Protein AF-A0A1I7LPD0-F1 (afdb_monomer)

pLDDT: mean 88.18, std 10.64, range [52.75, 97.81]

Radius of gyration: 18.27 Å; Cα contacts (8 Å, |Δi|>4): 68; chains: 1; bounding box: 38×13×54 Å

Structure (mmCIF, N/CA/C/O backbone):
data_AF-A0A1I7LPD0-F1
#
_entry.id   AF-A0A1I7LPD0-F1
#
loop_
_atom_site.group_PDB
_atom_site.id
_atom_site.type_symbol
_atom_site.label_atom_id
_atom_site.label_alt_id
_atom_site.label_comp_id
_atom_site.label_asym_id
_atom_site.label_entity_id
_atom_site.label_seq_id
_atom_site.pdbx_PDB_ins_code
_atom_site.Cartn_x
_atom_site.Cartn_y
_atom_site.Cartn_z
_atom_site.occupancy
_atom_site.B_iso_or_equiv
_atom_site.auth_seq_id
_atom_site.auth_comp_id
_atom_site.auth_asym_id
_atom_site.auth_atom_id
_atom_site.pdbx_PDB_model_num
ATOM 1 N N . MET A 1 1 ? -21.416 -5.969 35.311 1.00 52.75 1 MET A N 1
ATOM 2 C CA . MET A 1 1 ? -20.224 -5.609 34.511 1.00 52.75 1 MET A CA 1
ATOM 3 C C . MET A 1 1 ? -20.296 -4.127 34.175 1.00 52.75 1 MET A C 1
ATOM 5 O O . MET A 1 1 ? -21.352 -3.697 33.717 1.00 52.75 1 MET A O 1
ATOM 9 N N . PRO A 1 2 ? -19.259 -3.328 34.465 1.00 55.03 2 PRO A N 1
ATOM 10 C CA . PRO A 1 2 ? -19.286 -1.892 34.208 1.00 55.03 2 PRO A CA 1
ATOM 11 C C . PRO A 1 2 ? -19.300 -1.612 32.696 1.00 55.03 2 PRO A C 1
ATOM 13 O O . PRO A 1 2 ? -18.516 -2.171 31.934 1.00 55.03 2 PRO A O 1
ATOM 16 N N . LYS A 1 3 ? -20.195 -0.721 32.252 1.00 57.78 3 LYS A N 1
ATOM 17 C CA . LYS A 1 3 ? -20.390 -0.351 30.835 1.00 57.78 3 LYS A CA 1
ATOM 18 C C . LYS A 1 3 ? -19.130 0.241 30.165 1.00 57.78 3 LYS A C 1
ATOM 20 O O . LYS A 1 3 ? -19.040 0.242 28.942 1.00 57.78 3 LYS A O 1
ATOM 25 N N . GLY A 1 4 ? -18.148 0.703 30.947 1.00 61.94 4 GLY A N 1
ATOM 26 C CA . GLY A 1 4 ? -16.893 1.286 30.453 1.00 61.94 4 GLY A CA 1
ATOM 27 C C . GLY A 1 4 ? -15.932 0.293 29.784 1.00 61.94 4 GLY A C 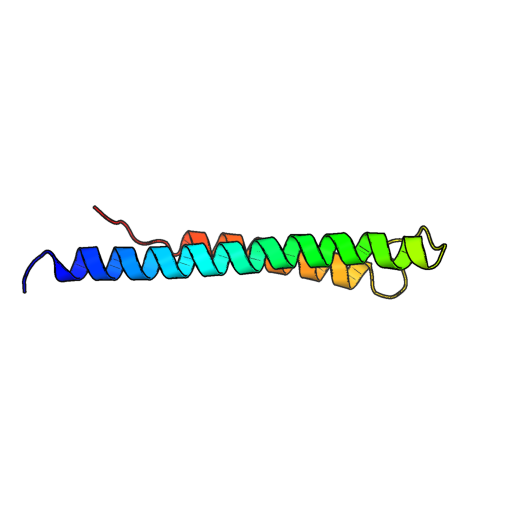1
ATOM 28 O O . GLY A 1 4 ? -15.222 0.677 28.854 1.00 61.94 4 GLY A O 1
ATOM 29 N N . ASP A 1 5 ? -15.952 -0.986 30.174 1.00 68.12 5 ASP A N 1
ATOM 30 C CA . ASP A 1 5 ? -14.981 -1.977 29.680 1.00 68.12 5 ASP A CA 1
ATOM 31 C C . ASP A 1 5 ? -15.216 -2.357 28.213 1.00 68.12 5 ASP A C 1
ATOM 33 O O . ASP A 1 5 ? -14.271 -2.557 27.447 1.00 68.12 5 ASP A O 1
ATOM 37 N N . HIS A 1 6 ? -16.480 -2.432 27.791 1.00 72.69 6 HIS A N 1
ATOM 38 C CA . HIS A 1 6 ? -16.835 -2.791 26.417 1.00 72.69 6 HIS A CA 1
ATOM 39 C C . HIS A 1 6 ? -16.446 -1.689 25.427 1.00 72.69 6 HIS A C 1
ATOM 41 O O . HIS A 1 6 ? -15.850 -1.982 24.388 1.00 72.69 6 HIS A O 1
ATOM 47 N N . LYS A 1 7 ? -16.700 -0.427 25.787 1.00 78.06 7 LYS A N 1
ATOM 48 C CA 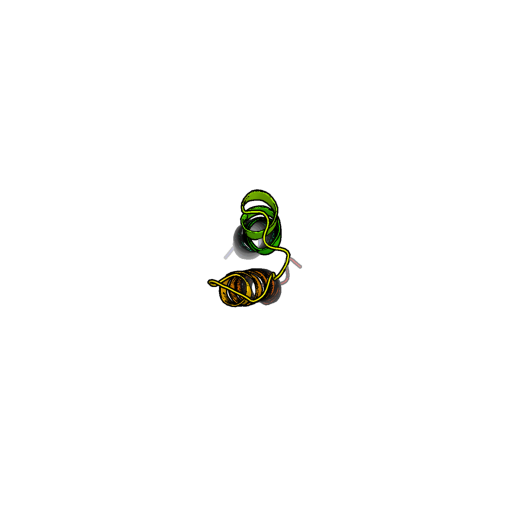. LYS A 1 7 ? -16.344 0.744 24.976 1.00 78.06 7 LYS A CA 1
ATOM 49 C C . LYS A 1 7 ? -14.829 0.909 24.859 1.00 78.06 7 LYS A C 1
ATOM 51 O O . LYS A 1 7 ? -14.311 1.118 23.764 1.00 78.06 7 LYS A O 1
ATOM 56 N N . HIS A 1 8 ? -14.096 0.723 25.960 1.00 82.75 8 HIS A N 1
ATOM 57 C CA . HIS A 1 8 ? -12.634 0.791 25.943 1.00 82.75 8 HIS A CA 1
ATOM 58 C C . HIS A 1 8 ? -12.008 -0.322 25.082 1.00 82.75 8 HIS A C 1
ATOM 60 O O . HIS A 1 8 ? -11.089 -0.071 24.300 1.00 82.75 8 HIS A O 1
ATOM 66 N N . ARG A 1 9 ? -12.547 -1.548 25.154 1.00 81.00 9 ARG A N 1
ATOM 67 C CA . ARG A 1 9 ? -12.105 -2.666 24.301 1.00 81.00 9 ARG A CA 1
ATOM 68 C C . ARG A 1 9 ? -12.415 -2.437 22.820 1.00 81.00 9 ARG A C 1
ATOM 70 O O . ARG A 1 9 ? -11.570 -2.766 21.988 1.00 81.00 9 ARG A O 1
ATOM 77 N N . ALA A 1 10 ? -13.583 -1.882 22.488 1.00 84.31 10 ALA A N 1
ATOM 78 C CA . ALA A 1 10 ? -13.941 -1.534 21.110 1.00 84.31 10 ALA A CA 1
ATOM 79 C C . ALA A 1 10 ? -12.988 -0.475 20.536 1.00 84.31 10 ALA A C 1
ATOM 81 O O . ALA A 1 10 ? -12.439 -0.674 19.454 1.00 84.31 10 ALA A O 1
ATOM 82 N N . LYS A 1 11 ? -12.690 0.572 21.313 1.00 87.94 11 LYS A N 1
ATOM 83 C CA . LYS A 1 11 ? -11.738 1.620 20.927 1.00 87.94 11 LYS A CA 1
ATOM 84 C C . LYS A 1 11 ? -10.338 1.066 20.646 1.00 87.94 11 LYS A C 1
ATOM 86 O O . LYS A 1 11 ? -9.772 1.328 19.588 1.00 87.94 11 LYS A O 1
ATOM 91 N N . ARG A 1 12 ? -9.796 0.237 21.545 1.00 87.75 12 ARG A N 1
ATOM 92 C CA . ARG A 1 12 ? -8.465 -0.370 21.361 1.00 87.75 12 ARG A CA 1
ATOM 93 C C . ARG A 1 12 ? -8.407 -1.283 20.131 1.00 87.75 12 ARG A C 1
ATOM 95 O O . ARG A 1 12 ? -7.402 -1.305 19.424 1.00 87.75 12 ARG A O 1
ATOM 102 N N . PHE A 1 13 ? -9.480 -2.028 19.862 1.00 89.75 13 PHE A N 1
ATOM 103 C CA . PHE A 1 13 ? -9.584 -2.835 18.646 1.00 89.75 13 PHE A CA 1
ATOM 104 C C . PHE A 1 13 ? -9.591 -1.955 17.388 1.00 89.75 13 PHE A C 1
ATOM 106 O O . PHE A 1 13 ? -8.858 -2.231 16.440 1.00 89.75 13 PHE A O 1
ATOM 113 N N . ASN A 1 14 ? -10.363 -0.868 17.403 1.00 92.38 14 ASN A N 1
ATOM 114 C CA . ASN A 1 14 ? -10.449 0.068 16.289 1.00 92.38 14 ASN A CA 1
ATOM 115 C C . ASN A 1 14 ? -9.122 0.776 16.008 1.00 92.38 14 ASN A C 1
ATOM 117 O O . ASN A 1 14 ? -8.754 0.936 14.847 1.00 92.38 14 ASN A O 1
ATOM 121 N N . GLU A 1 15 ? -8.382 1.171 17.043 1.00 94.06 15 GLU A N 1
ATOM 122 C CA . GLU A 1 15 ? -7.023 1.709 16.901 1.00 94.06 15 GLU A CA 1
ATOM 123 C C . GLU A 1 15 ? -6.090 0.694 16.228 1.00 94.06 15 GLU A C 1
ATOM 125 O O . GLU A 1 15 ? -5.409 1.036 15.262 1.00 94.06 15 GLU A O 1
ATOM 130 N N . GLY A 1 16 ? -6.121 -0.572 16.660 1.00 93.25 16 GLY A N 1
ATOM 131 C CA . GLY A 1 16 ? -5.349 -1.643 16.026 1.00 93.25 16 GLY A CA 1
ATOM 132 C C . GLY A 1 16 ? -5.709 -1.850 14.551 1.00 93.25 16 GLY A C 1
ATOM 133 O O . GLY A 1 16 ? -4.821 -1.926 13.702 1.00 93.25 16 GLY A O 1
ATOM 134 N N . ALA A 1 17 ? -7.002 -1.877 14.224 1.00 93.38 17 ALA A N 1
ATOM 135 C CA . ALA A 1 17 ? -7.477 -2.012 12.848 1.00 93.38 17 ALA A CA 1
ATOM 136 C C . ALA A 1 17 ? -7.064 -0.818 11.967 1.00 93.38 17 ALA A C 1
ATOM 138 O O . ALA A 1 17 ? -6.640 -1.013 10.827 1.00 93.38 17 ALA A O 1
ATOM 139 N N . LYS A 1 18 ? -7.114 0.410 12.501 1.00 94.25 18 LYS A N 1
ATOM 140 C CA . LYS A 1 18 ? -6.648 1.626 11.811 1.00 94.25 18 LYS A CA 1
ATOM 141 C C . LYS A 1 18 ? -5.142 1.587 11.547 1.00 94.25 18 LYS A C 1
ATOM 143 O O . LYS A 1 18 ? -4.713 1.912 10.441 1.00 94.25 18 LYS A O 1
ATOM 148 N N . LEU A 1 19 ? -4.342 1.161 12.527 1.00 96.56 19 LEU A N 1
ATOM 149 C CA . LEU A 1 19 ? -2.893 1.003 12.361 1.00 96.56 19 LEU A CA 1
ATOM 150 C C . LEU A 1 19 ? -2.561 -0.058 11.307 1.00 96.56 19 LEU A C 1
ATOM 152 O O . LEU A 1 19 ? -1.718 0.182 10.444 1.00 96.56 19 LEU A O 1
ATOM 156 N N . LEU A 1 20 ? -3.259 -1.195 11.329 1.00 94.00 20 LEU A N 1
ATOM 157 C CA . LEU A 1 20 ? -3.079 -2.256 10.340 1.00 94.00 20 LEU A CA 1
ATOM 158 C C . LEU A 1 20 ? -3.455 -1.788 8.927 1.00 94.00 20 LEU A C 1
ATOM 160 O O . LEU A 1 20 ? -2.721 -2.042 7.974 1.00 94.00 20 LEU A O 1
ATOM 164 N N . ALA A 1 21 ? -4.560 -1.051 8.792 1.00 96.94 21 ALA A N 1
ATOM 165 C CA . ALA A 1 21 ? -4.954 -0.447 7.525 1.00 96.94 21 ALA A CA 1
ATOM 166 C C . ALA A 1 21 ? -3.909 0.554 7.012 1.00 96.94 21 ALA A C 1
ATOM 168 O O . ALA A 1 21 ? -3.579 0.549 5.826 1.00 96.94 21 ALA A O 1
ATOM 169 N N . SER A 1 22 ? -3.354 1.379 7.905 1.00 97.69 22 SER A N 1
ATOM 170 C CA . SER A 1 22 ? -2.280 2.322 7.578 1.00 97.69 22 SER A CA 1
ATOM 171 C C . SER A 1 22 ? -1.017 1.606 7.091 1.00 97.69 22 SER A C 1
ATOM 173 O O . SER A 1 22 ? -0.444 1.990 6.069 1.00 97.69 22 SER A O 1
ATOM 175 N N . LEU A 1 23 ? -0.620 0.519 7.761 1.00 97.44 23 LEU A N 1
ATOM 176 C CA . LEU A 1 23 ? 0.513 -0.310 7.353 1.00 97.44 23 LEU A CA 1
ATOM 177 C C . LEU A 1 23 ? 0.310 -0.879 5.944 1.00 97.44 23 LEU A C 1
ATOM 179 O O . LEU A 1 23 ? 1.174 -0.710 5.084 1.00 97.44 23 LEU A O 1
ATOM 183 N N . PHE A 1 24 ? -0.835 -1.516 5.690 1.00 97.81 24 PHE A N 1
ATOM 184 C CA . PHE A 1 24 ? -1.123 -2.106 4.384 1.00 97.81 24 PHE A CA 1
ATOM 185 C C . PHE A 1 24 ? -1.209 -1.059 3.271 1.00 97.81 24 PHE A C 1
ATOM 187 O O . PHE A 1 24 ? -0.663 -1.274 2.191 1.00 97.81 24 PHE A O 1
ATOM 194 N N . ASN A 1 25 ? -1.812 0.101 3.531 1.00 96.88 25 ASN A N 1
ATOM 195 C CA . ASN A 1 25 ? -1.848 1.189 2.553 1.00 96.88 25 ASN A CA 1
ATOM 196 C C . ASN A 1 25 ? -0.454 1.766 2.273 1.00 96.88 25 ASN A C 1
ATOM 198 O O . ASN A 1 25 ? -0.124 2.034 1.120 1.00 96.88 25 ASN A O 1
ATOM 202 N N . SER A 1 26 ? 0.387 1.905 3.299 1.00 97.75 26 SER A N 1
ATOM 203 C CA . SER A 1 26 ? 1.773 2.359 3.127 1.00 97.75 26 SER A CA 1
ATOM 204 C C . SER A 1 26 ? 2.582 1.363 2.294 1.00 97.75 26 SER A C 1
ATOM 206 O O . SER A 1 26 ? 3.319 1.756 1.390 1.00 97.75 26 SER A O 1
ATOM 208 N N . LEU A 1 27 ? 2.395 0.064 2.544 1.00 97.12 27 LEU A N 1
ATOM 209 C CA . LEU A 1 27 ? 3.037 -0.995 1.772 1.00 97.12 27 LEU A CA 1
ATOM 210 C C . LEU A 1 27 ? 2.542 -1.023 0.322 1.00 97.12 27 LEU A C 1
ATOM 212 O O . LEU A 1 27 ? 3.353 -1.167 -0.588 1.00 97.12 27 LEU A O 1
ATOM 216 N N . ALA A 1 28 ? 1.241 -0.818 0.093 1.00 97.44 28 ALA A N 1
ATOM 217 C CA . ALA A 1 28 ? 0.683 -0.690 -1.249 1.00 97.44 28 ALA A CA 1
ATOM 218 C C . ALA A 1 28 ? 1.379 0.428 -2.036 1.00 97.44 28 ALA A C 1
ATOM 220 O O . ALA A 1 28 ? 1.845 0.188 -3.147 1.00 97.44 28 ALA A O 1
ATOM 221 N N . ILE A 1 29 ? 1.516 1.621 -1.444 1.00 97.12 29 ILE A N 1
ATOM 222 C CA . ILE A 1 29 ? 2.207 2.761 -2.067 1.00 97.12 29 ILE A CA 1
ATOM 223 C C . ILE A 1 29 ? 3.667 2.415 -2.376 1.00 97.12 29 ILE A C 1
ATOM 225 O O . ILE A 1 29 ? 4.127 2.668 -3.489 1.00 97.12 29 ILE A O 1
ATOM 229 N N . ALA A 1 30 ? 4.389 1.812 -1.427 1.00 97.25 30 ALA A N 1
ATOM 230 C CA . ALA A 1 30 ? 5.785 1.429 -1.626 1.00 97.25 30 ALA A CA 1
ATOM 231 C C . ALA A 1 30 ? 5.949 0.422 -2.777 1.00 97.25 30 ALA A C 1
ATOM 233 O O . ALA A 1 30 ? 6.829 0.579 -3.624 1.00 97.25 30 ALA A O 1
ATOM 234 N N . VAL A 1 31 ? 5.075 -0.585 -2.840 1.00 95.94 31 VAL A N 1
ATOM 235 C CA . VAL A 1 31 ? 5.095 -1.619 -3.881 1.00 95.94 31 VAL A CA 1
ATOM 236 C C . VAL A 1 31 ? 4.704 -1.048 -5.246 1.00 95.94 31 VAL A C 1
ATOM 238 O O . VAL A 1 31 ? 5.361 -1.362 -6.239 1.00 95.94 31 VAL A O 1
ATOM 241 N N . PHE A 1 32 ? 3.703 -0.162 -5.310 1.00 95.00 32 PHE A N 1
ATOM 242 C CA . PHE A 1 32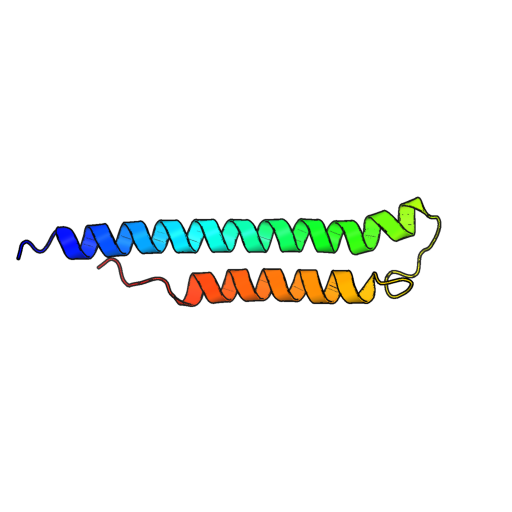 ? 3.396 0.577 -6.536 1.00 95.00 32 PHE A CA 1
ATOM 243 C C . PHE A 1 32 ? 4.597 1.405 -6.985 1.00 95.00 32 PHE A C 1
ATOM 245 O O . PHE A 1 32 ? 5.011 1.288 -8.132 1.00 95.00 32 PHE A O 1
ATOM 252 N N . GLY A 1 33 ? 5.207 2.175 -6.082 1.00 94.25 33 GLY A N 1
ATOM 253 C CA . GLY A 1 33 ? 6.415 2.942 -6.376 1.00 94.25 33 GLY A CA 1
ATOM 254 C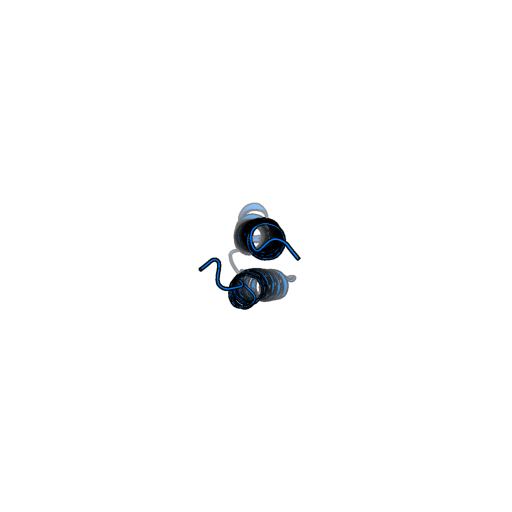 C . GLY A 1 33 ? 7.529 2.064 -6.947 1.00 94.25 33 GLY A C 1
ATOM 255 O O . GLY A 1 33 ? 8.093 2.391 -7.989 1.00 94.25 33 GLY A O 1
ATOM 256 N N . ALA A 1 34 ? 7.790 0.908 -6.334 1.00 93.75 34 ALA A N 1
ATOM 257 C CA . ALA A 1 34 ? 8.784 -0.048 -6.814 1.00 93.75 34 ALA A CA 1
ATOM 258 C C . ALA A 1 34 ? 8.479 -0.571 -8.230 1.00 93.75 34 ALA A C 1
ATOM 260 O O . ALA A 1 34 ? 9.402 -0.685 -9.038 1.00 93.75 34 ALA A O 1
ATOM 261 N N . ALA A 1 35 ? 7.204 -0.822 -8.557 1.00 93.31 35 ALA A N 1
ATOM 262 C CA . ALA A 1 35 ? 6.792 -1.280 -9.885 1.00 93.31 35 ALA A CA 1
ATOM 263 C C . ALA A 1 35 ? 7.172 -0.294 -11.004 1.00 93.31 35 ALA A C 1
ATOM 265 O O . ALA A 1 35 ? 7.452 -0.730 -12.116 1.00 93.31 35 ALA A O 1
ATOM 266 N N . PHE A 1 36 ? 7.234 1.010 -10.716 1.00 90.62 36 PHE A N 1
ATOM 267 C CA . PHE A 1 36 ? 7.643 2.034 -11.687 1.00 90.62 36 PHE A CA 1
ATOM 268 C C . PHE A 1 36 ? 9.128 2.403 -11.578 1.00 90.62 36 PHE A C 1
ATOM 270 O O . PHE A 1 36 ? 9.810 2.527 -12.593 1.00 90.62 36 PHE A O 1
ATOM 277 N N . VAL A 1 37 ? 9.658 2.557 -10.363 1.00 92.81 37 VAL A N 1
ATOM 278 C CA . VAL A 1 37 ? 11.039 3.017 -10.134 1.00 92.81 37 VAL A CA 1
ATOM 279 C C . VAL A 1 37 ? 12.067 1.983 -10.601 1.00 92.81 37 VAL A C 1
ATOM 281 O O . VAL A 1 37 ? 13.079 2.356 -11.198 1.00 92.81 37 VAL A O 1
ATOM 284 N N . ILE A 1 38 ? 11.823 0.685 -10.381 1.00 90.12 38 ILE A N 1
ATOM 285 C CA . ILE A 1 38 ? 12.787 -0.364 -10.747 1.00 90.12 38 ILE A CA 1
ATOM 286 C C . ILE A 1 38 ? 12.979 -0.440 -12.273 1.00 90.12 38 ILE A C 1
ATOM 288 O O . ILE A 1 38 ? 14.123 -0.337 -12.714 1.00 90.12 38 ILE A O 1
ATOM 292 N N . PRO A 1 39 ? 11.928 -0.538 -13.113 1.00 89.38 39 PRO A N 1
ATOM 293 C CA . PRO A 1 39 ? 12.114 -0.531 -14.563 1.00 89.38 39 PRO A CA 1
ATOM 294 C C . PRO A 1 39 ? 12.789 0.751 -15.069 1.00 89.38 39 PRO A C 1
ATOM 296 O O . PRO A 1 39 ? 13.735 0.673 -15.853 1.00 89.38 39 PRO A O 1
ATOM 299 N N . ILE A 1 40 ? 12.375 1.922 -14.564 1.00 89.75 40 ILE A N 1
ATOM 300 C CA . ILE A 1 40 ? 12.934 3.219 -14.980 1.00 89.75 40 ILE A CA 1
ATOM 301 C C . ILE A 1 40 ? 14.439 3.289 -14.698 1.00 89.75 40 ILE A C 1
ATOM 303 O O . ILE A 1 40 ? 15.209 3.688 -15.569 1.00 89.75 40 ILE A O 1
ATOM 307 N N . THR A 1 41 ? 14.875 2.860 -13.511 1.00 89.81 41 THR A N 1
ATOM 308 C CA . THR A 1 41 ? 16.305 2.846 -13.143 1.00 89.81 41 THR A CA 1
ATOM 309 C C . THR A 1 41 ? 17.122 1.838 -13.953 1.00 89.81 41 THR A C 1
ATOM 311 O O . THR A 1 41 ? 18.330 2.003 -14.097 1.00 89.81 41 THR A O 1
ATOM 314 N N . GLN A 1 42 ? 16.468 0.836 -14.542 1.00 88.88 42 GLN A N 1
ATOM 315 C CA . GLN A 1 42 ? 17.066 -0.127 -15.469 1.00 88.88 42 GLN A CA 1
ATOM 316 C C . GLN A 1 42 ? 16.990 0.311 -16.944 1.00 88.88 42 GLN A C 1
ATOM 318 O O . GLN A 1 42 ? 17.391 -0.453 -17.821 1.00 88.88 42 GLN A O 1
ATOM 323 N N . GLY A 1 43 ? 16.463 1.506 -17.244 1.00 88.56 43 GLY A N 1
ATOM 324 C CA . GLY A 1 43 ? 16.278 1.993 -18.618 1.00 88.56 43 GLY A CA 1
ATOM 325 C C . GLY A 1 43 ? 15.166 1.271 -19.388 1.00 88.56 43 GLY A C 1
ATOM 326 O O . GLY A 1 43 ? 15.165 1.265 -20.619 1.00 88.56 43 GLY A O 1
ATOM 327 N N . ARG A 1 44 ? 14.229 0.631 -18.678 1.00 85.19 44 ARG A N 1
ATOM 328 C CA . ARG A 1 44 ? 13.110 -0.129 -19.248 1.00 85.19 44 ARG A CA 1
ATOM 329 C C . ARG A 1 44 ? 11.804 0.591 -18.933 1.00 85.19 44 ARG A C 1
ATOM 331 O O . ARG A 1 44 ? 11.467 0.797 -17.775 1.00 85.19 44 ARG A O 1
ATOM 338 N N . TYR A 1 45 ? 11.040 0.935 -19.964 1.00 83.94 45 TYR A N 1
ATOM 339 C CA . TYR A 1 45 ? 9.771 1.662 -19.807 1.00 83.94 45 TYR A CA 1
ATOM 340 C C . TYR A 1 45 ? 8.534 0.755 -19.835 1.00 83.94 45 TYR A C 1
ATOM 342 O O . TYR A 1 45 ? 7.408 1.239 -19.786 1.00 83.94 45 TYR A O 1
ATOM 350 N N . ASP A 1 46 ? 8.740 -0.561 -19.892 1.00 86.00 46 ASP A N 1
ATOM 351 C CA . ASP A 1 46 ? 7.670 -1.546 -19.771 1.00 86.00 46 ASP A CA 1
ATOM 352 C C . ASP A 1 46 ? 7.512 -1.978 -18.307 1.00 86.00 46 ASP A C 1
ATOM 354 O O . ASP A 1 46 ? 8.305 -2.757 -17.774 1.00 86.00 46 ASP A O 1
ATOM 358 N N . VAL A 1 47 ? 6.471 -1.445 -17.668 1.00 82.06 47 VAL A N 1
ATOM 359 C CA . VAL A 1 47 ? 6.110 -1.687 -16.262 1.00 82.06 47 VAL A CA 1
ATOM 360 C C . VAL A 1 47 ? 5.524 -3.086 -16.050 1.00 82.06 47 VAL A C 1
ATOM 362 O O . VAL A 1 47 ? 5.531 -3.596 -14.932 1.00 82.06 47 VAL A O 1
ATOM 365 N N . PHE A 1 48 ? 5.020 -3.746 -17.095 1.00 87.06 48 PHE A N 1
ATOM 366 C CA . PHE A 1 48 ? 4.411 -5.071 -16.958 1.00 87.06 48 PHE A CA 1
ATOM 367 C C . PHE A 1 48 ? 5.435 -6.203 -17.088 1.00 87.06 48 PHE A C 1
ATOM 369 O O . PHE A 1 48 ? 5.212 -7.299 -16.566 1.00 87.06 48 PHE A O 1
ATOM 376 N N . ALA A 1 49 ? 6.580 -5.939 -17.716 1.00 81.88 49 ALA A N 1
ATOM 377 C CA . ALA A 1 49 ? 7.651 -6.912 -17.876 1.00 81.88 49 ALA A CA 1
ATOM 378 C C . ALA A 1 49 ? 8.404 -7.223 -16.561 1.00 81.88 49 ALA A C 1
ATOM 380 O O . ALA A 1 49 ? 8.450 -6.432 -15.620 1.00 81.88 49 ALA A O 1
ATOM 381 N N . ASN A 1 50 ? 9.055 -8.394 -16.514 1.00 80.50 50 ASN A N 1
ATOM 382 C CA . ASN A 1 50 ? 9.974 -8.839 -15.443 1.00 80.50 50 ASN A CA 1
ATOM 383 C C . ASN A 1 50 ? 9.412 -8.733 -14.014 1.00 80.50 50 ASN A C 1
ATOM 385 O O . ASN A 1 50 ? 10.131 -8.392 -13.079 1.00 80.50 50 ASN A O 1
ATOM 389 N N . GLY A 1 51 ? 8.124 -9.024 -13.836 1.00 82.38 51 GLY A N 1
ATOM 390 C CA . GLY A 1 51 ? 7.503 -9.056 -12.511 1.00 82.38 51 GLY A CA 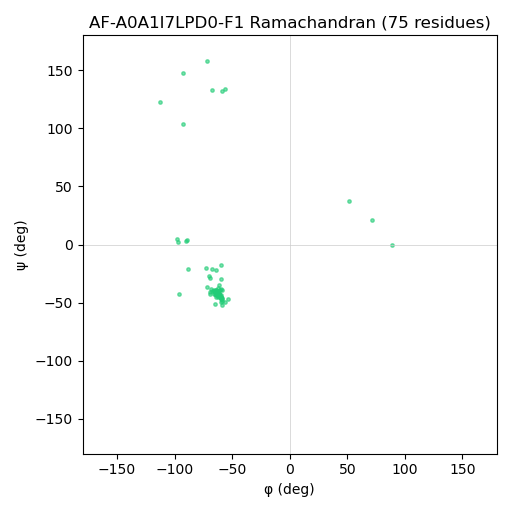1
ATOM 391 C C . GLY A 1 51 ? 6.931 -7.722 -12.031 1.00 82.38 51 GLY A C 1
ATOM 392 O O . GLY A 1 51 ? 6.303 -7.704 -10.975 1.00 82.38 51 GLY A O 1
ATOM 393 N N . GLY A 1 52 ? 7.031 -6.634 -12.802 1.00 87.88 52 GLY A N 1
ATOM 394 C CA . GLY A 1 52 ? 6.347 -5.383 -12.458 1.00 87.88 52 GLY A CA 1
ATOM 395 C C . GLY A 1 52 ? 4.819 -5.537 -12.413 1.00 87.88 52 GLY A C 1
ATOM 396 O O . G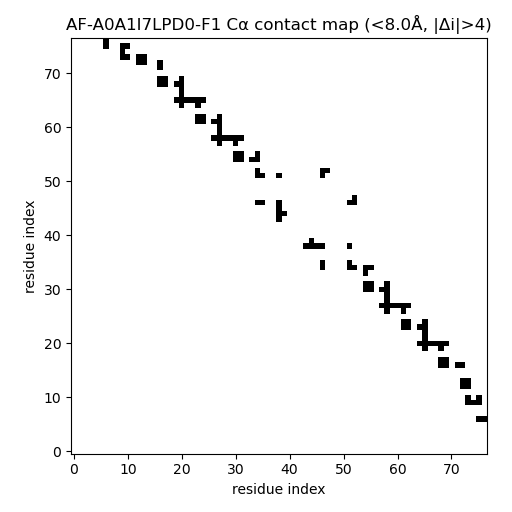LY A 1 52 ? 4.181 -5.041 -11.487 1.00 87.88 52 GLY A O 1
ATOM 397 N N . GLY A 1 53 ? 4.234 -6.370 -13.285 1.00 90.81 53 GLY A N 1
ATOM 398 C CA . GLY A 1 53 ? 2.819 -6.754 -13.186 1.00 90.81 53 GLY A CA 1
ATOM 399 C C . GLY A 1 53 ? 2.456 -7.449 -11.863 1.00 90.81 53 GLY A C 1
ATOM 400 O O . GLY A 1 53 ? 1.405 -7.167 -11.288 1.00 90.81 53 GLY A O 1
ATOM 401 N N . LEU A 1 54 ? 3.342 -8.299 -11.326 1.00 93.38 54 LEU A N 1
ATOM 402 C CA . LEU A 1 54 ? 3.141 -8.935 -10.017 1.00 93.38 54 LEU A CA 1
ATOM 403 C C . LEU A 1 54 ? 3.223 -7.913 -8.879 1.00 93.38 54 LEU A C 1
ATOM 405 O O . LEU A 1 54 ? 2.430 -7.993 -7.944 1.00 93.38 54 LEU A O 1
ATOM 409 N N . LEU A 1 55 ? 4.131 -6.935 -8.970 1.00 93.12 55 LEU A N 1
ATOM 410 C CA . LEU A 1 55 ? 4.202 -5.835 -8.006 1.00 93.12 55 LEU A CA 1
ATOM 411 C C . LEU A 1 55 ? 2.917 -5.001 -8.030 1.00 93.12 55 LEU A C 1
ATOM 413 O O . LEU A 1 55 ? 2.362 -4.726 -6.972 1.00 93.12 55 LEU A O 1
ATOM 417 N N . LEU A 1 56 ? 2.372 -4.673 -9.205 1.00 93.50 56 LEU A N 1
ATOM 418 C CA . LEU A 1 56 ? 1.090 -3.964 -9.292 1.00 93.50 56 LEU A CA 1
ATOM 419 C C . LEU A 1 56 ? -0.049 -4.760 -8.634 1.00 93.50 56 LEU A C 1
ATOM 421 O O . LEU A 1 56 ? -0.798 -4.205 -7.830 1.00 93.50 56 LEU A O 1
ATOM 425 N N . ILE A 1 57 ? -0.150 -6.065 -8.911 1.00 96.25 57 ILE A N 1
ATOM 426 C CA . ILE A 1 57 ? -1.152 -6.945 -8.283 1.00 96.25 57 ILE A CA 1
ATOM 427 C C . ILE A 1 57 ? -0.961 -6.999 -6.761 1.00 96.25 57 ILE A C 1
ATOM 429 O O . ILE A 1 57 ? -1.939 -6.925 -6.011 1.00 96.25 57 ILE A O 1
ATOM 433 N N . ALA A 1 58 ? 0.281 -7.091 -6.285 1.00 95.81 58 ALA A N 1
ATOM 434 C CA . ALA A 1 58 ? 0.593 -7.075 -4.861 1.00 95.81 58 ALA A CA 1
ATOM 435 C C . ALA A 1 58 ? 0.212 -5.733 -4.210 1.00 95.81 58 ALA A C 1
ATOM 437 O O . ALA A 1 58 ? -0.408 -5.728 -3.148 1.00 95.81 58 ALA A O 1
ATOM 438 N N . GLY A 1 59 ? 0.496 -4.604 -4.866 1.00 95.75 59 GLY A N 1
ATOM 439 C CA . GLY A 1 59 ? 0.094 -3.268 -4.420 1.00 95.75 59 GLY A CA 1
ATOM 440 C C . GLY A 1 59 ? -1.424 -3.136 -4.278 1.00 95.75 59 GLY A C 1
ATOM 441 O O . GLY A 1 59 ? -1.913 -2.712 -3.228 1.00 95.75 59 GLY A O 1
ATOM 442 N N . VAL A 1 60 ? -2.184 -3.588 -5.283 1.00 96.94 60 VAL A N 1
ATOM 443 C CA . VAL A 1 60 ? -3.656 -3.653 -5.212 1.00 96.94 60 VAL A CA 1
ATOM 444 C C . VAL A 1 60 ? -4.102 -4.538 -4.048 1.00 96.94 60 VAL A C 1
ATOM 446 O O . VAL A 1 60 ? -4.969 -4.142 -3.272 1.00 96.94 60 VAL A O 1
ATOM 449 N N . SER A 1 61 ? -3.491 -5.711 -3.889 1.00 97.19 61 SER A N 1
ATOM 450 C CA . SER A 1 61 ? -3.841 -6.660 -2.828 1.00 97.19 61 SER A CA 1
ATOM 451 C C . SER A 1 61 ? -3.626 -6.064 -1.436 1.00 97.19 61 SER A C 1
ATOM 453 O O . SER A 1 61 ? -4.500 -6.189 -0.578 1.00 97.19 61 SER A O 1
ATOM 455 N N . PHE A 1 62 ? -2.514 -5.355 -1.217 1.00 97.00 62 PHE A N 1
ATOM 456 C CA . PHE A 1 62 ? -2.270 -4.645 0.038 1.00 97.00 62 PHE A CA 1
ATOM 457 C C . PHE A 1 62 ? -3.277 -3.520 0.261 1.00 97.00 62 PHE A C 1
ATOM 459 O O . PHE A 1 62 ? -3.822 -3.407 1.357 1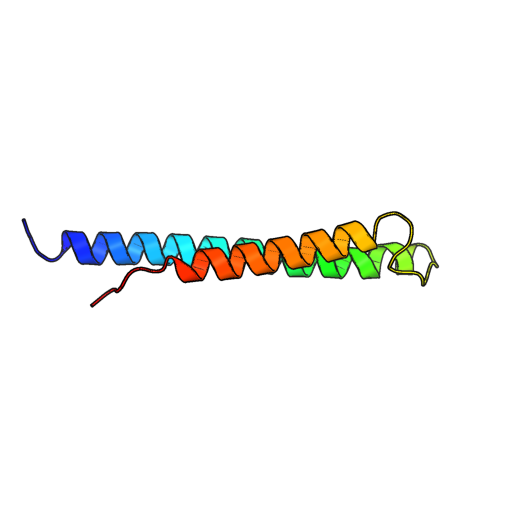.00 97.00 62 PHE A O 1
ATOM 466 N N . HIS A 1 63 ? -3.606 -2.738 -0.767 1.00 96.00 63 HIS A N 1
ATOM 467 C CA . HIS A 1 63 ? -4.615 -1.692 -0.623 1.00 96.00 63 HIS A CA 1
ATOM 468 C C . HIS A 1 63 ? -5.986 -2.271 -0.235 1.00 96.00 63 HIS A C 1
ATOM 470 O O . HIS A 1 63 ? -6.628 -1.790 0.700 1.00 96.00 63 HIS A O 1
ATOM 476 N N . LEU A 1 64 ? -6.409 -3.355 -0.892 1.00 97.19 64 LEU A N 1
ATOM 477 C CA . LEU A 1 64 ? -7.659 -4.047 -0.574 1.00 97.19 64 LEU A CA 1
ATOM 478 C C . LEU A 1 64 ? -7.643 -4.663 0.829 1.00 97.19 64 LEU A C 1
ATOM 480 O O . LEU A 1 64 ? -8.649 -4.577 1.532 1.00 97.19 64 LEU A O 1
ATOM 484 N N . ALA A 1 65 ? -6.517 -5.229 1.271 1.00 94.69 65 ALA A N 1
ATOM 485 C CA . ALA A 1 65 ? -6.356 -5.720 2.639 1.00 94.69 65 ALA A CA 1
ATOM 486 C C . ALA A 1 65 ? -6.490 -4.585 3.670 1.00 94.69 65 ALA A C 1
ATOM 488 O O . ALA A 1 65 ? -7.156 -4.755 4.694 1.00 94.69 65 ALA A O 1
ATOM 489 N N . GLY A 1 66 ? -5.933 -3.404 3.379 1.00 93.94 66 GLY A N 1
ATOM 490 C CA . GLY A 1 66 ? -6.109 -2.208 4.203 1.00 93.94 66 GLY A CA 1
ATOM 491 C C . GLY A 1 66 ? -7.571 -1.762 4.291 1.00 93.94 66 GLY A C 1
ATOM 492 O O . GLY A 1 66 ? -8.078 -1.513 5.386 1.00 93.94 66 GLY A O 1
ATOM 493 N N . GLN A 1 67 ? -8.286 -1.744 3.162 1.00 94.06 67 GLN A N 1
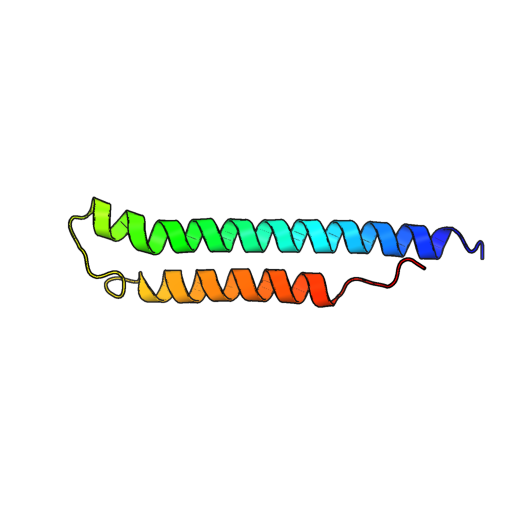ATOM 494 C CA . GLN A 1 67 ? -9.725 -1.446 3.133 1.00 94.06 67 GLN A CA 1
ATOM 495 C C . GLN A 1 67 ? -10.553 -2.499 3.884 1.00 94.06 67 GLN A C 1
ATOM 497 O O . GLN A 1 67 ? -11.493 -2.165 4.609 1.00 94.06 67 GLN A O 1
ATOM 502 N N . ALA A 1 68 ? -10.190 -3.777 3.759 1.00 93.38 68 ALA A N 1
ATOM 503 C CA . ALA A 1 68 ? -10.836 -4.861 4.487 1.00 93.38 68 ALA A CA 1
ATOM 504 C C . ALA A 1 68 ? -10.644 -4.711 6.003 1.00 93.38 68 ALA A C 1
ATOM 506 O O . ALA A 1 68 ? -11.607 -4.883 6.745 1.00 93.38 68 ALA A O 1
ATOM 507 N N . ALA A 1 69 ? -9.454 -4.318 6.469 1.00 91.12 69 ALA A N 1
ATOM 508 C CA . ALA A 1 69 ? -9.200 -4.066 7.888 1.00 91.12 69 ALA A CA 1
ATOM 509 C C . ALA A 1 69 ? -10.125 -2.974 8.462 1.00 91.12 69 ALA A C 1
ATOM 511 O O . ALA A 1 69 ? -10.650 -3.130 9.566 1.00 91.12 69 ALA A O 1
ATOM 512 N N . LEU A 1 70 ? -10.399 -1.912 7.697 1.00 91.88 70 LEU A N 1
ATOM 513 C CA . LEU A 1 70 ? -11.317 -0.841 8.109 1.00 91.88 70 LEU A CA 1
ATOM 514 C C . LEU A 1 70 ? -12.788 -1.27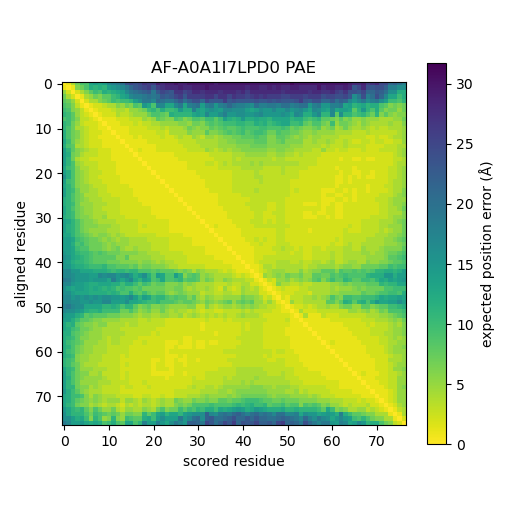9 8.138 1.00 91.88 70 LEU A C 1
ATOM 516 O O . LEU A 1 70 ? -13.566 -0.754 8.932 1.00 91.88 70 LEU A O 1
ATOM 520 N N . ARG A 1 71 ? -13.183 -2.272 7.333 1.00 90.75 71 ARG A N 1
ATOM 521 C CA . ARG A 1 71 ? -14.546 -2.831 7.373 1.00 90.75 71 ARG A CA 1
ATOM 522 C C . ARG A 1 71 ? -14.887 -3.520 8.694 1.00 90.75 71 ARG A C 1
ATOM 524 O O . ARG A 1 71 ? -16.066 -3.658 9.000 1.00 90.75 71 ARG A O 1
ATOM 531 N N . PHE A 1 72 ? -13.890 -3.951 9.465 1.00 86.94 72 PHE A N 1
ATOM 532 C CA . PHE A 1 72 ? -14.103 -4.629 10.746 1.00 86.94 72 PHE A CA 1
ATOM 533 C C . PHE A 1 72 ? -14.181 -3.678 11.948 1.00 86.94 72 PHE A C 1
ATOM 535 O O . PHE A 1 72 ? -14.296 -4.158 13.078 1.00 86.94 72 PHE A O 1
ATOM 542 N N . LEU A 1 73 ? -14.125 -2.356 11.740 1.00 87.94 73 LEU A N 1
ATOM 543 C CA . LEU A 1 73 ? -14.287 -1.383 12.822 1.00 87.94 73 LEU A CA 1
ATOM 544 C C . LEU A 1 73 ? -15.624 -1.594 13.548 1.00 87.94 73 LEU A C 1
ATOM 546 O O . LEU A 1 73 ? -16.675 -1.771 12.933 1.00 87.94 73 LEU A O 1
ATOM 550 N N . ARG A 1 74 ? -15.571 -1.596 14.879 1.00 81.25 74 ARG A N 1
ATOM 551 C CA . ARG A 1 74 ? -16.734 -1.785 15.752 1.00 81.25 74 ARG A CA 1
ATOM 552 C C . ARG A 1 74 ? -17.332 -0.431 16.118 1.00 81.25 74 ARG A C 1
ATOM 554 O O . ARG A 1 74 ? -16.592 0.538 16.268 1.00 81.25 74 ARG A O 1
ATOM 561 N N . ALA A 1 75 ? -18.650 -0.379 16.305 1.00 76.31 75 ALA A N 1
ATOM 562 C CA . ALA A 1 75 ? -19.319 0.814 16.815 1.00 76.31 75 ALA A CA 1
ATOM 563 C C . ALA A 1 75 ? -18.750 1.192 18.196 1.00 76.31 75 ALA A C 1
ATOM 565 O O . ALA A 1 75 ? -18.580 0.327 19.059 1.00 76.31 75 ALA A O 1
ATOM 566 N N . GLU A 1 76 ? -18.412 2.469 18.375 1.00 64.25 76 GLU A N 1
ATOM 567 C CA . GLU A 1 76 ? -17.858 3.015 19.624 1.00 64.25 76 GLU A CA 1
ATOM 568 C C . GLU A 1 76 ? -18.931 3.675 20.507 1.00 64.25 76 GLU A C 1
ATOM 570 O O . GLU A 1 76 ? -18.596 4.199 21.575 1.00 64.25 76 GLU A O 1
ATOM 575 N N . ASP A 1 77 ? -20.195 3.642 20.077 1.00 59.91 77 ASP A N 1
ATOM 576 C CA . ASP A 1 77 ? -21.335 4.295 20.731 1.00 59.91 77 ASP A CA 1
ATOM 577 C C . ASP A 1 77 ? -21.782 3.567 22.006 1.00 59.91 77 ASP A C 1
ATOM 579 O O . ASP A 1 77 ? -22.136 2.366 21.944 1.00 59.91 77 ASP A O 1
#

Mean predicted aligned error: 6.04 Å

Nearest PDB structures (foldseek):
  3ja6-assembly1_I  TM=4.153E-01  e=1.524E+00  Escherichia coli
  6grj-assembly1_F  TM=4.775E-01  e=3.322E+00  Aeromonas hydrophila
  6ixg-assembly2_B  TM=4.120E-01  e=4.904E+00  Homo sapiens

Foldseek 3Di:
DDPVVVLVVLVVLLVVLLVLLVVLLVQLVVLLCCLCVVCVVVVHRDSCPPCSVVSNVSSVVSNVVSVVSNVPRDDSD

Sequence (77 aa):
MPKGDHKHRAKRFNEGAKLLASLFNSLAIAVFGAAFVIPITQGRYDVFANGGGLLLIAGVSFHLAGQAALRFLRAED

Solvent-accessible surface area (backbone atoms only — not comparable to full-atom values): 3982 Å² total; per-residue (Å²): 131,71,77,65,59,62,43,54,51,32,48,54,50,35,53,51,28,50,51,51,18,50,51,26,38,53,49,13,52,52,33,40,48,46,25,52,51,54,30,51,76,69,77,36,90,57,47,60,55,96,54,20,45,56,30,45,52,48,14,52,49,27,36,51,51,12,54,52,37,55,71,67,55,59,81,71,124

Secondary structure (DSSP, 8-state):
--THHHHHHHHHHHHHHHHHHHHHHHHHHHHHHHHHHHHHHTT---SSGGGHHHHHHHHHHHHHHHHHHHHTPPP--